Protein AF-A0A380HKZ8-F1 (afdb_monomer)

Nearest PDB structures (foldseek):
  1zvp-assembly2_B  TM=4.405E-01  e=8.718E-01  Vibrio cholerae
  6sj9-assembly2_B  TM=5.153E-01  e=4.281E+00  Paenarthrobacter aurescens
  2j41-assembly1_B  TM=5.701E-01  e=7.592E+00  Staphylococcus aureus
  4qrh-assembl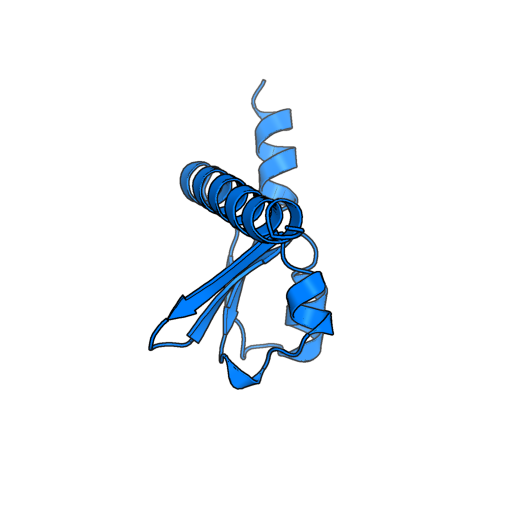y1_A  TM=6.178E-01  e=9.793E+00  Staphylococcus aureus USA300-ISMMS1

Structure (mmCIF, N/CA/C/O backbone):
data_AF-A0A380HKZ8-F1
#
_entry.id   AF-A0A380HKZ8-F1
#
loop_
_atom_site.group_PDB
_atom_site.id
_atom_site.type_symbol
_atom_site.label_atom_id
_atom_site.label_alt_id
_atom_site.label_comp_id
_atom_site.label_asym_id
_atom_site.label_entity_id
_atom_site.label_seq_id
_atom_site.pdbx_PDB_ins_code
_atom_site.Cartn_x
_atom_site.Cartn_y
_atom_site.Cartn_z
_atom_site.occupancy
_atom_site.B_iso_or_equiv
_atom_site.auth_seq_id
_atom_site.auth_comp_id
_atom_site.auth_asym_id
_atom_site.auth_atom_id
_atom_site.pdbx_PDB_model_num
ATOM 1 N N . MET A 1 1 ? 12.649 -2.492 -23.855 1.00 55.22 1 MET A N 1
ATOM 2 C CA . MET A 1 1 ? 13.418 -2.267 -22.612 1.00 55.22 1 MET A CA 1
ATOM 3 C C . MET A 1 1 ? 12.572 -1.614 -21.517 1.00 55.22 1 MET A C 1
ATOM 5 O O . MET A 1 1 ? 12.726 -2.043 -20.390 1.00 55.22 1 MET A O 1
ATOM 9 N N . ASN A 1 2 ? 11.627 -0.702 -21.815 1.00 62.34 2 ASN A N 1
ATOM 10 C CA . ASN A 1 2 ? 10.729 -0.134 -20.783 1.00 62.34 2 ASN A CA 1
ATOM 11 C C . ASN A 1 2 ? 9.602 -1.063 -20.294 1.00 62.34 2 ASN A C 1
ATOM 13 O O . ASN A 1 2 ? 9.263 -1.006 -19.122 1.00 62.34 2 ASN A O 1
ATOM 17 N N . HIS A 1 3 ? 9.093 -1.973 -21.133 1.00 77.38 3 HIS A N 1
ATOM 18 C CA . HIS A 1 3 ? 7.944 -2.815 -20.763 1.00 77.38 3 HIS A CA 1
ATOM 19 C C . HIS A 1 3 ? 8.145 -3.639 -19.485 1.00 77.38 3 HIS A C 1
ATOM 21 O O . HIS A 1 3 ? 7.256 -3.677 -18.657 1.00 77.38 3 HIS A O 1
ATOM 27 N N . PHE A 1 4 ? 9.328 -4.221 -19.268 1.00 83.06 4 PHE A N 1
ATOM 28 C CA . PHE A 1 4 ? 9.580 -5.039 -18.076 1.00 83.06 4 PHE A CA 1
ATOM 29 C C . PHE A 1 4 ? 9.495 -4.241 -16.765 1.00 83.06 4 PHE A C 1
ATOM 31 O O . PHE A 1 4 ? 8.980 -4.736 -15.768 1.00 83.06 4 PHE A O 1
ATOM 38 N N . LEU A 1 5 ? 10.006 -3.007 -16.760 1.00 82.69 5 LEU A N 1
ATOM 39 C CA . LEU A 1 5 ? 9.948 -2.149 -15.579 1.00 82.69 5 LEU A CA 1
ATOM 40 C C . LEU A 1 5 ? 8.519 -1.665 -15.328 1.00 82.69 5 LEU A C 1
ATOM 42 O O . LEU A 1 5 ? 8.067 -1.687 -14.187 1.00 82.69 5 LEU A O 1
ATOM 46 N N . ASP A 1 6 ? 7.814 -1.282 -16.391 1.00 86.00 6 ASP A N 1
ATOM 47 C CA . ASP A 1 6 ? 6.408 -0.886 -16.317 1.00 86.00 6 ASP A CA 1
ATOM 48 C C . ASP A 1 6 ? 5.543 -2.050 -15.806 1.00 86.00 6 ASP A C 1
ATOM 50 O O . ASP A 1 6 ? 4.701 -1.858 -14.932 1.00 86.00 6 ASP A O 1
ATOM 54 N N . ASP A 1 7 ? 5.798 -3.274 -16.276 1.00 88.56 7 ASP A N 1
ATOM 55 C CA . ASP A 1 7 ? 5.106 -4.489 -15.834 1.00 88.56 7 ASP A CA 1
ATOM 56 C C . ASP A 1 7 ? 5.330 -4.763 -14.345 1.00 88.56 7 ASP A C 1
ATOM 58 O O . ASP A 1 7 ? 4.398 -5.173 -13.655 1.00 88.56 7 ASP A O 1
ATOM 62 N N . ILE A 1 8 ? 6.542 -4.520 -13.833 1.00 88.38 8 ILE A N 1
ATOM 63 C CA . ILE A 1 8 ? 6.821 -4.606 -12.396 1.00 88.38 8 ILE A CA 1
ATOM 64 C C . ILE A 1 8 ? 6.059 -3.511 -11.651 1.00 88.38 8 ILE A C 1
ATOM 66 O O . ILE A 1 8 ? 5.345 -3.821 -10.705 1.00 88.38 8 ILE A O 1
ATOM 70 N N . LEU A 1 9 ? 6.178 -2.246 -12.060 1.00 90.56 9 LEU A N 1
ATOM 71 C CA . LEU A 1 9 ? 5.523 -1.125 -11.375 1.00 90.56 9 LEU A CA 1
ATOM 72 C C . LEU A 1 9 ? 4.006 -1.306 -11.293 1.00 90.56 9 LEU A C 1
ATOM 74 O O . LEU A 1 9 ? 3.417 -1.024 -10.255 1.00 90.56 9 LEU A O 1
ATOM 78 N N . ASN A 1 10 ? 3.391 -1.830 -12.354 1.00 90.69 10 ASN A N 1
ATOM 79 C CA . ASN A 1 10 ? 1.949 -2.057 -12.429 1.00 90.69 10 ASN A CA 1
ATOM 80 C C . ASN A 1 10 ? 1.443 -3.163 -11.490 1.00 90.69 10 ASN A C 1
ATOM 82 O O . ASN A 1 10 ? 0.240 -3.241 -11.252 1.00 90.69 10 ASN A O 1
ATOM 86 N N . GLN A 1 11 ? 2.325 -4.018 -10.963 1.00 95.19 11 GLN A N 1
ATOM 87 C CA . GLN A 1 11 ? 1.944 -5.044 -9.988 1.00 95.19 11 GLN A CA 1
ATOM 88 C C . GLN A 1 11 ? 1.827 -4.484 -8.572 1.00 95.19 11 GLN A C 1
ATOM 90 O O . GLN A 1 11 ? 1.098 -5.046 -7.760 1.00 95.19 11 GLN A O 1
ATOM 95 N N . TYR A 1 12 ? 2.540 -3.401 -8.259 1.00 97.56 12 TYR A N 1
ATOM 96 C CA . TYR A 1 12 ? 2.605 -2.862 -6.908 1.00 97.56 12 TYR A CA 1
ATOM 97 C C . TYR A 1 12 ? 1.753 -1.613 -6.762 1.00 97.56 12 TYR A C 1
ATOM 99 O O . TYR A 1 12 ? 1.696 -0.752 -7.636 1.00 97.56 12 TYR A O 1
ATOM 107 N N . GLN A 1 13 ? 1.138 -1.478 -5.597 1.00 98.06 13 GLN A N 1
ATOM 108 C CA . GLN A 1 13 ? 0.341 -0.322 -5.229 1.00 98.06 13 GLN A CA 1
ATOM 109 C C . GLN A 1 13 ? 0.652 0.076 -3.786 1.00 98.06 13 GLN A C 1
ATOM 111 O O . GLN A 1 13 ? 0.969 -0.760 -2.935 1.00 98.06 13 GLN A O 1
ATOM 116 N N . ILE A 1 14 ? 0.572 1.378 -3.524 1.00 98.00 14 ILE A N 1
ATOM 117 C CA . ILE A 1 14 ? 0.687 1.956 -2.190 1.00 9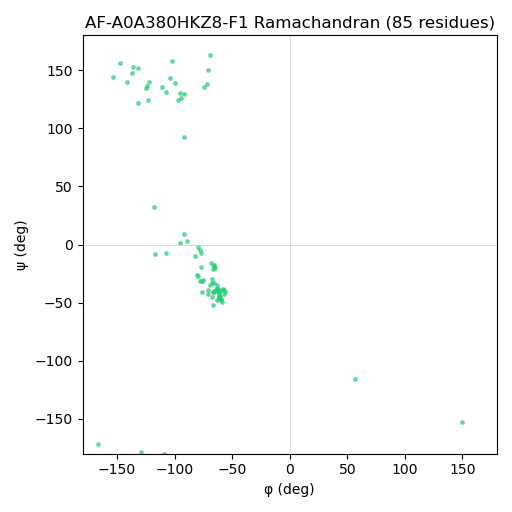8.00 14 ILE A CA 1
ATOM 118 C C . ILE A 1 14 ? -0.722 2.191 -1.660 1.00 98.00 14 ILE A C 1
ATOM 120 O O . ILE A 1 14 ? -1.505 2.901 -2.290 1.00 98.00 14 ILE A O 1
ATOM 124 N N . VAL A 1 15 ? -1.017 1.632 -0.489 1.00 98.12 15 VAL A N 1
ATOM 125 C CA . VAL A 1 15 ? -2.263 1.848 0.252 1.00 98.12 15 VAL A CA 1
ATOM 126 C C . VAL A 1 15 ? -1.969 2.720 1.468 1.00 98.12 15 VAL A C 1
ATOM 128 O O . VAL A 1 15 ? -1.033 2.445 2.221 1.00 98.12 15 VAL A O 1
ATOM 131 N N . LYS A 1 16 ? -2.766 3.772 1.665 1.00 97.62 16 LYS A N 1
ATOM 132 C CA . LYS A 1 16 ? -2.734 4.623 2.861 1.00 97.62 16 LYS A CA 1
ATOM 133 C C . LYS A 1 16 ? -4.117 4.679 3.492 1.00 97.62 16 LYS A C 1
ATOM 135 O O . LYS A 1 16 ? -5.096 4.880 2.774 1.00 97.62 16 LYS A O 1
ATOM 140 N N . GLY A 1 17 ? -4.185 4.538 4.810 1.00 96.88 17 GLY A N 1
ATOM 141 C CA . GLY A 1 17 ? -5.444 4.504 5.552 1.00 96.88 17 GLY A CA 1
ATOM 142 C C . GLY A 1 17 ? -5.258 4.665 7.059 1.00 96.88 17 GLY A C 1
ATOM 143 O O . GLY A 1 17 ? -4.157 4.954 7.540 1.00 96.88 17 GLY A O 1
ATOM 144 N N . ASP A 1 18 ? -6.348 4.475 7.794 1.00 95.88 18 ASP A N 1
ATOM 145 C CA . ASP A 1 18 ? -6.387 4.545 9.254 1.00 95.88 18 ASP A CA 1
ATOM 146 C C . ASP A 1 18 ? -5.742 3.285 9.864 1.00 95.88 18 ASP A C 1
ATOM 148 O O . ASP A 1 18 ? -5.998 2.171 9.403 1.00 95.88 18 ASP A O 1
ATOM 152 N N . PRO A 1 19 ? -4.889 3.411 10.895 1.00 92.00 19 PRO A N 1
ATOM 153 C CA . PRO A 1 19 ? -4.155 2.273 11.437 1.00 92.00 19 PRO A CA 1
ATOM 154 C C . PRO A 1 19 ? -5.069 1.244 12.115 1.00 92.00 19 PRO A C 1
ATOM 156 O O . PRO A 1 19 ? -4.683 0.083 12.211 1.00 92.00 19 PRO A O 1
ATOM 159 N N . ASN A 1 20 ? -6.278 1.634 12.534 1.00 92.50 20 ASN A N 1
ATOM 160 C CA . ASN A 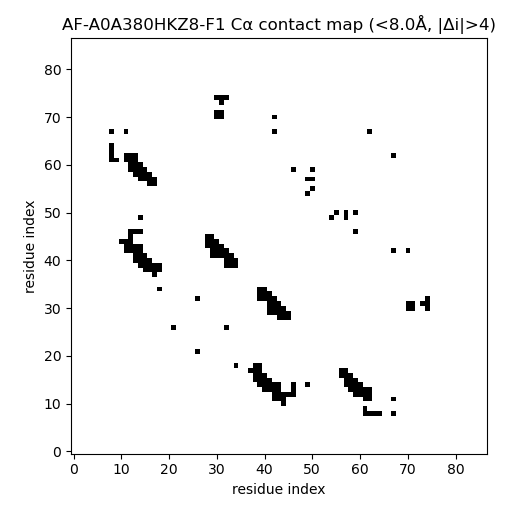1 20 ? -7.265 0.734 13.128 1.00 92.50 20 ASN A CA 1
ATOM 161 C C . ASN A 1 20 ? -7.992 -0.134 12.085 1.00 92.50 20 ASN A C 1
ATOM 163 O O . ASN A 1 20 ? -8.758 -1.014 12.469 1.00 92.50 20 ASN A O 1
ATOM 167 N N . GLN A 1 21 ? -7.782 0.103 10.784 1.00 91.19 21 GLN A N 1
ATOM 168 C CA . GLN A 1 21 ? -8.335 -0.733 9.709 1.00 91.19 21 GLN A CA 1
ATOM 169 C C . GLN A 1 21 ? -7.566 -2.045 9.525 1.00 91.19 21 GLN A C 1
ATOM 171 O O . GLN A 1 21 ? -8.082 -2.967 8.903 1.00 91.19 21 GLN A O 1
ATOM 176 N N . LEU A 1 22 ? -6.327 -2.125 10.016 1.00 93.62 22 LEU A N 1
ATOM 177 C CA . LEU A 1 22 ? -5.454 -3.264 9.768 1.00 93.62 22 LEU A CA 1
ATOM 178 C C . LEU A 1 22 ? -5.510 -4.282 10.900 1.00 93.62 22 LEU A C 1
ATOM 180 O O . LEU A 1 22 ? -5.293 -3.951 12.065 1.00 93.62 22 LEU A O 1
ATOM 184 N N . ASP A 1 23 ? -5.706 -5.537 10.519 1.00 93.00 23 ASP A N 1
ATOM 185 C CA . ASP A 1 23 ? -5.450 -6.708 11.343 1.00 93.00 23 ASP A CA 1
ATOM 186 C C . ASP A 1 23 ? -4.220 -7.472 10.821 1.00 93.00 23 ASP A C 1
ATOM 188 O O . ASP A 1 23 ? -3.568 -7.072 9.851 1.00 93.00 23 ASP A O 1
ATOM 192 N N . ASN A 1 24 ? -3.875 -8.573 11.488 1.00 93.75 24 ASN A N 1
ATOM 193 C CA . ASN A 1 24 ? -2.713 -9.375 11.111 1.00 93.75 24 ASN A CA 1
ATOM 194 C C . ASN A 1 24 ? -2.856 -9.994 9.710 1.00 93.75 24 ASN A C 1
ATOM 196 O O . ASN A 1 24 ? -1.866 -10.069 8.990 1.00 93.75 24 ASN A O 1
ATOM 200 N N . GLU A 1 25 ? -4.070 -10.380 9.302 1.00 95.00 25 GLU A N 1
ATOM 201 C CA . GLU A 1 25 ? -4.309 -10.979 7.983 1.00 95.00 25 GLU A CA 1
ATOM 202 C C . GLU A 1 25 ? -4.051 -9.962 6.865 1.00 95.00 25 GLU A C 1
ATOM 204 O O . GLU A 1 25 ? -3.410 -10.276 5.863 1.00 95.00 25 GLU A O 1
ATOM 209 N N . LEU A 1 26 ? -4.477 -8.711 7.053 1.00 95.69 26 LEU A N 1
ATOM 210 C CA . LEU A 1 26 ? -4.207 -7.631 6.107 1.00 95.69 26 LEU A CA 1
ATOM 211 C C . LEU A 1 26 ? -2.733 -7.231 6.078 1.00 95.69 26 LEU A C 1
ATOM 213 O O . LEU A 1 26 ? -2.219 -6.887 5.013 1.00 95.69 26 LEU A O 1
ATOM 217 N N . ILE A 1 27 ? -2.039 -7.286 7.217 1.00 95.31 27 ILE A N 1
ATOM 218 C CA . ILE A 1 27 ? -0.595 -7.023 7.283 1.00 95.31 27 ILE A CA 1
ATOM 219 C C . ILE A 1 27 ? 0.183 -8.058 6.458 1.00 95.31 27 ILE A C 1
ATOM 221 O O . ILE A 1 27 ? 1.111 -7.671 5.740 1.00 95.31 27 ILE A O 1
ATOM 225 N N . ASP A 1 28 ? -0.226 -9.328 6.478 1.00 95.38 28 ASP A N 1
ATOM 226 C CA . ASP A 1 28 ? 0.412 -10.410 5.714 1.00 95.38 28 ASP A CA 1
ATOM 227 C C . ASP A 1 28 ? 0.282 -10.235 4.189 1.00 95.38 28 ASP A C 1
ATOM 229 O O . ASP A 1 28 ? 1.093 -10.757 3.422 1.00 95.38 28 ASP A O 1
ATOM 233 N N . LEU A 1 29 ? -0.687 -9.439 3.723 1.00 96.88 29 LEU A N 1
ATOM 234 C CA . LEU A 1 29 ? -0.821 -9.076 2.307 1.00 96.88 29 LEU A CA 1
ATOM 235 C C . LEU A 1 29 ? 0.169 -7.987 1.863 1.00 96.88 29 LEU A C 1
ATOM 237 O O . LEU A 1 29 ? 0.202 -7.626 0.679 1.00 96.88 29 LEU A O 1
ATOM 241 N N . THR A 1 30 ? 0.955 -7.423 2.782 1.00 96.75 30 THR A N 1
ATOM 242 C CA . THR A 1 30 ? 1.874 -6.316 2.500 1.00 96.75 30 THR A CA 1
ATOM 243 C C . THR A 1 30 ? 3.312 -6.801 2.318 1.00 96.75 30 THR A C 1
ATOM 245 O O . THR A 1 30 ? 3.826 -7.629 3.060 1.00 96.75 30 THR A O 1
ATOM 248 N N . HIS A 1 31 ? 4.011 -6.236 1.334 1.00 96.00 31 HIS A N 1
ATOM 249 C CA . HIS A 1 31 ? 5.463 -6.391 1.191 1.00 96.00 31 HIS A CA 1
ATOM 250 C C . HIS A 1 31 ? 6.227 -5.469 2.145 1.00 96.00 31 HIS A C 1
ATOM 252 O O . HIS A 1 31 ? 7.371 -5.733 2.517 1.00 96.00 31 HIS A O 1
ATOM 258 N N . TYR A 1 32 ? 5.601 -4.356 2.512 1.00 96.75 32 TYR A N 1
ATOM 259 C CA . TYR A 1 32 ? 6.108 -3.402 3.476 1.00 96.75 32 TYR A CA 1
ATOM 260 C C . TYR A 1 32 ? 4.937 -2.681 4.118 1.00 96.75 32 TYR A C 1
ATOM 262 O O . TYR A 1 32 ? 3.978 -2.332 3.433 1.00 96.75 32 TYR A O 1
ATOM 270 N N . ILE A 1 33 ? 5.074 -2.378 5.404 1.00 96.19 33 ILE A N 1
ATOM 271 C CA . ILE A 1 33 ? 4.165 -1.491 6.108 1.00 96.19 33 ILE A CA 1
ATOM 272 C C . ILE A 1 33 ? 4.919 -0.606 7.095 1.00 96.19 33 ILE A C 1
ATOM 274 O O . ILE A 1 33 ? 5.831 -1.057 7.802 1.00 96.19 33 ILE A O 1
ATOM 278 N N . GLU A 1 34 ? 4.516 0.656 7.171 1.00 94.88 34 GLU A N 1
ATOM 279 C CA . GLU A 1 34 ? 4.876 1.573 8.244 1.00 94.88 34 GLU A CA 1
ATOM 280 C C . GLU A 1 34 ? 3.658 2.300 8.794 1.00 94.88 34 GLU A C 1
ATOM 282 O O . GLU A 1 34 ? 2.683 2.547 8.087 1.00 94.88 34 GLU A O 1
ATOM 287 N N . TYR A 1 35 ? 3.762 2.659 10.068 1.00 94.44 35 TYR A N 1
ATOM 288 C CA . TYR A 1 35 ? 2.795 3.479 10.773 1.00 94.44 35 TYR A CA 1
ATOM 289 C C . TYR A 1 35 ? 3.439 4.827 11.072 1.00 94.44 35 TYR A C 1
ATOM 291 O O . TYR A 1 35 ? 4.592 4.898 11.504 1.00 94.44 35 TYR A O 1
ATOM 299 N N . ASN A 1 36 ? 2.691 5.895 10.847 1.00 87.44 36 ASN A N 1
ATOM 300 C CA . ASN A 1 36 ? 3.051 7.249 11.227 1.00 87.44 36 ASN A CA 1
ATOM 301 C C . ASN A 1 36 ? 1.884 7.888 12.002 1.00 87.44 36 ASN A C 1
ATOM 303 O O . ASN A 1 36 ? 0.862 7.257 12.260 1.00 87.44 36 ASN A O 1
ATOM 307 N N . HIS A 1 37 ? 2.046 9.146 12.405 1.00 85.69 37 HIS A N 1
ATOM 308 C CA . HIS A 1 37 ? 1.052 9.860 13.210 1.00 85.69 37 HIS A CA 1
ATOM 309 C C . HIS A 1 37 ? -0.286 10.111 12.488 1.00 85.69 37 HIS A C 1
ATOM 311 O O . HIS A 1 37 ? -1.267 10.429 13.152 1.00 85.69 37 HIS A O 1
ATOM 317 N N . THR A 1 38 ? -0.331 10.002 11.156 1.00 86.81 38 THR A N 1
ATOM 318 C CA . THR A 1 38 ? -1.529 10.229 10.330 1.00 86.81 38 THR A CA 1
ATOM 319 C C . THR A 1 38 ? -2.128 8.949 9.755 1.00 86.81 38 THR A C 1
ATOM 321 O O . THR A 1 38 ? -3.212 9.008 9.184 1.00 86.81 38 THR A O 1
ATOM 324 N N . GLY A 1 39 ? -1.465 7.804 9.913 1.00 95.31 39 GLY A N 1
ATOM 325 C CA . GLY A 1 39 ? -2.007 6.496 9.576 1.00 95.31 39 GLY A CA 1
ATOM 326 C C . GLY A 1 39 ? -0.955 5.493 9.135 1.00 95.31 39 GLY A C 1
ATOM 327 O O . GLY A 1 39 ? 0.201 5.567 9.555 1.00 95.31 39 GLY A O 1
ATOM 328 N N . PHE A 1 40 ? -1.351 4.529 8.308 1.00 96.56 40 PHE A N 1
ATOM 329 C CA . PHE A 1 40 ? -0.420 3.558 7.740 1.00 96.56 40 PHE A CA 1
ATOM 330 C C . PHE A 1 40 ? -0.060 3.886 6.291 1.00 96.56 40 PHE A C 1
ATOM 332 O O . PHE A 1 40 ? -0.777 4.581 5.570 1.00 96.56 40 PHE A O 1
ATOM 339 N N . THR A 1 41 ? 1.080 3.369 5.852 1.00 97.31 41 THR A N 1
ATOM 340 C CA . THR A 1 41 ? 1.455 3.275 4.441 1.00 97.31 41 THR A CA 1
ATOM 341 C C . THR A 1 41 ? 1.951 1.863 4.180 1.00 97.31 41 THR A C 1
ATOM 343 O O . THR A 1 41 ? 2.891 1.410 4.833 1.00 97.31 41 THR A O 1
ATOM 346 N N . ALA A 1 42 ? 1.308 1.171 3.244 1.00 97.38 42 ALA A N 1
ATOM 347 C CA . ALA A 1 42 ? 1.612 -0.207 2.893 1.00 97.38 42 ALA A CA 1
ATOM 348 C C . ALA A 1 42 ? 1.920 -0.343 1.401 1.00 97.38 42 ALA A C 1
ATOM 350 O O . ALA A 1 42 ? 1.204 0.204 0.566 1.00 97.38 42 ALA A O 1
ATOM 351 N N . LEU A 1 43 ? 2.965 -1.101 1.071 1.00 97.94 43 LEU A N 1
ATOM 352 C CA . LEU A 1 43 ? 3.232 -1.572 -0.285 1.00 97.94 43 LEU A CA 1
ATOM 353 C C . LEU A 1 43 ? 2.631 -2.969 -0.435 1.00 97.94 43 LEU A C 1
ATOM 355 O O . LEU A 1 43 ? 2.958 -3.862 0.346 1.00 97.94 43 LEU A O 1
ATOM 359 N N . THR A 1 44 ? 1.798 -3.187 -1.447 1.00 97.88 44 THR A N 1
ATOM 360 C CA . THR A 1 44 ? 1.145 -4.481 -1.683 1.00 97.88 44 THR A CA 1
ATOM 361 C C . THR A 1 44 ? 0.929 -4.741 -3.173 1.00 97.88 44 THR A C 1
ATOM 363 O O . THR A 1 44 ? 0.857 -3.811 -3.972 1.00 97.88 44 THR A O 1
ATOM 366 N N . THR A 1 45 ? 0.815 -6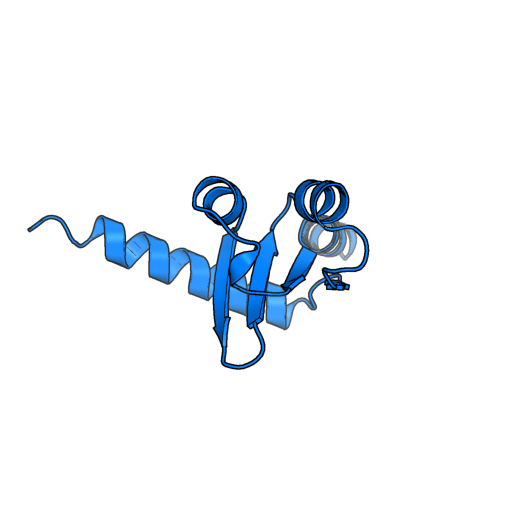.016 -3.532 1.00 97.81 45 THR A N 1
ATOM 367 C CA . THR A 1 45 ? 0.312 -6.499 -4.829 1.00 97.81 45 THR A CA 1
ATOM 368 C C . THR A 1 45 ? -1.186 -6.853 -4.778 1.00 97.81 45 THR A C 1
ATOM 370 O O . THR A 1 45 ? -1.767 -7.252 -5.782 1.00 97.81 45 THR A O 1
ATOM 373 N N . HIS A 1 46 ? -1.832 -6.668 -3.619 1.00 98.06 46 HIS A N 1
ATOM 374 C CA . HIS A 1 46 ? -3.217 -7.052 -3.321 1.00 98.06 46 HIS A CA 1
ATOM 375 C C . HIS A 1 46 ? -4.107 -5.841 -2.980 1.00 98.06 46 HIS A C 1
ATOM 377 O O . HIS A 1 46 ? -5.011 -5.945 -2.149 1.00 98.06 46 HIS A O 1
ATOM 383 N N . ALA A 1 47 ? -3.872 -4.656 -3.561 1.00 97.69 47 ALA A N 1
ATOM 384 C CA . ALA A 1 47 ? -4.611 -3.451 -3.145 1.00 97.69 47 ALA A CA 1
ATOM 385 C C . ALA A 1 47 ? -6.114 -3.504 -3.463 1.00 97.69 47 ALA A C 1
ATOM 387 O O . ALA A 1 47 ? -6.896 -2.771 -2.859 1.00 97.69 47 ALA A O 1
ATOM 388 N N . ASN A 1 48 ? -6.535 -4.391 -4.368 1.00 97.69 48 ASN A N 1
ATOM 389 C CA . ASN A 1 48 ? -7.944 -4.692 -4.601 1.00 97.69 48 ASN A CA 1
ATOM 390 C C . ASN A 1 48 ? -8.649 -5.186 -3.327 1.00 97.69 48 ASN A C 1
ATOM 392 O O . ASN A 1 48 ? -9.760 -4.741 -3.068 1.00 97.69 48 ASN A O 1
ATOM 396 N N . VAL A 1 49 ? -7.992 -5.996 -2.489 1.00 97.88 49 VAL A N 1
ATOM 397 C CA . VAL A 1 49 ? -8.554 -6.460 -1.207 1.00 97.88 49 VAL A CA 1
ATOM 398 C C . VAL A 1 49 ? -8.843 -5.271 -0.285 1.00 97.88 49 VAL A C 1
ATOM 400 O O . VAL A 1 49 ? -9.947 -5.124 0.232 1.00 97.88 49 VAL A O 1
ATOM 403 N N . PHE A 1 50 ? -7.886 -4.350 -0.151 1.00 97.81 50 PHE A N 1
ATOM 404 C CA . PHE A 1 50 ? -8.065 -3.126 0.638 1.00 97.81 50 PHE A CA 1
ATOM 405 C C . PHE A 1 50 ? -9.168 -2.232 0.060 1.00 97.81 50 PHE A C 1
ATOM 407 O O . PHE A 1 50 ? -9.941 -1.634 0.808 1.00 97.81 50 PHE A O 1
ATOM 414 N N . LYS A 1 51 ? -9.274 -2.150 -1.272 1.00 97.88 51 LYS A N 1
ATOM 415 C CA . LYS A 1 51 ? -10.330 -1.380 -1.934 1.00 97.88 51 LYS A CA 1
ATOM 416 C C . LYS A 1 51 ? -11.717 -1.967 -1.686 1.00 97.88 51 LYS A C 1
ATOM 418 O O . LYS A 1 51 ? -12.657 -1.200 -1.498 1.00 97.88 51 LYS A O 1
ATOM 423 N N . GLU A 1 52 ? -11.845 -3.289 -1.708 1.00 98.12 52 GLU A N 1
ATOM 424 C CA . GLU A 1 52 ? -13.101 -4.000 -1.459 1.00 98.12 52 GLU A CA 1
ATOM 425 C C . GLU A 1 52 ? -13.567 -3.839 -0.009 1.00 98.12 52 GLU A C 1
ATOM 427 O O . GLU A 1 52 ? -14.750 -3.603 0.224 1.00 98.12 52 GLU A O 1
ATOM 432 N N . LEU A 1 53 ? -12.640 -3.900 0.951 1.00 97.44 53 LEU A N 1
ATOM 433 C CA . LEU A 1 53 ? -12.954 -3.780 2.375 1.00 97.44 53 LEU A CA 1
ATOM 434 C C . LEU A 1 53 ? -13.249 -2.340 2.809 1.00 97.44 53 LEU A C 1
ATOM 436 O O . LEU A 1 53 ? -14.167 -2.114 3.594 1.00 97.44 53 LEU A O 1
ATOM 440 N N . PHE A 1 54 ? -12.481 -1.367 2.309 1.00 97.25 54 PHE A N 1
ATOM 441 C CA . PHE A 1 54 ? -12.487 0.000 2.848 1.00 97.25 54 PHE A CA 1
ATOM 442 C C . PHE A 1 54 ? -12.971 1.064 1.861 1.00 97.25 54 PHE A C 1
ATOM 444 O O . PHE A 1 54 ? -13.175 2.216 2.235 1.00 97.25 54 PHE A O 1
ATOM 451 N N . GLY A 1 55 ? -13.174 0.724 0.587 1.00 97.00 55 GLY A N 1
ATOM 452 C CA . GLY A 1 55 ? -13.765 1.633 -0.390 1.00 97.00 55 GLY A CA 1
ATOM 453 C C . GLY A 1 55 ? -13.003 2.955 -0.523 1.00 97.00 55 GLY A C 1
ATOM 454 O O . GLY A 1 55 ? -11.887 2.999 -1.043 1.00 97.00 55 GLY A O 1
ATOM 455 N N . SER A 1 56 ? -13.651 4.062 -0.164 1.00 97.00 56 SER A N 1
ATOM 456 C CA . SER A 1 56 ? -13.075 5.416 -0.198 1.00 97.00 56 SER A CA 1
ATOM 457 C C . SER A 1 56 ? -12.225 5.768 1.021 1.00 97.00 56 SER A C 1
ATOM 459 O O . SER A 1 56 ? -11.546 6.790 0.984 1.00 97.00 56 SER A O 1
ATOM 461 N N . ASP A 1 57 ? -12.240 4.944 2.067 1.00 97.06 57 ASP A N 1
ATOM 462 C CA . ASP A 1 57 ? -11.530 5.217 3.321 1.00 97.06 57 ASP A CA 1
ATOM 463 C C . ASP A 1 57 ? -10.032 4.892 3.227 1.00 97.06 57 ASP A C 1
ATOM 465 O O . ASP A 1 57 ? -9.276 5.130 4.167 1.00 97.06 57 ASP A O 1
ATOM 469 N N . VAL A 1 58 ? -9.593 4.375 2.075 1.00 97.62 58 VAL A N 1
ATOM 470 C CA . VAL A 1 58 ? -8.186 4.177 1.726 1.00 97.62 58 VAL A CA 1
ATOM 471 C C . VAL A 1 58 ? -7.829 4.925 0.445 1.00 97.62 58 VAL A C 1
ATOM 473 O O . VAL A 1 58 ? -8.571 4.924 -0.543 1.00 97.62 58 VAL A O 1
ATOM 476 N N . ALA A 1 59 ? -6.644 5.529 0.439 1.00 97.94 59 ALA A N 1
ATOM 477 C CA . ALA A 1 59 ? -6.023 6.065 -0.763 1.00 97.94 59 ALA A CA 1
ATOM 478 C C . ALA A 1 59 ? -5.123 4.996 -1.391 1.00 97.94 59 ALA A C 1
ATOM 480 O O . ALA A 1 59 ? -4.286 4.410 -0.704 1.00 97.94 59 ALA A O 1
ATOM 481 N N . ILE A 1 60 ? -5.286 4.762 -2.696 1.00 97.94 60 ILE A N 1
ATOM 482 C CA . ILE A 1 60 ? -4.504 3.783 -3.458 1.00 97.94 60 ILE A CA 1
ATOM 483 C C . ILE A 1 60 ? -3.829 4.496 -4.625 1.00 97.94 60 ILE A C 1
ATOM 485 O O . ILE A 1 60 ? -4.503 5.134 -5.435 1.00 97.94 60 ILE A O 1
ATOM 489 N N . THR A 1 61 ? -2.506 4.388 -4.712 1.00 97.44 61 THR A N 1
ATOM 490 C CA . THR A 1 61 ? -1.699 5.011 -5.770 1.00 97.44 61 THR A CA 1
ATOM 491 C C . THR A 1 61 ? -0.655 4.041 -6.308 1.00 97.44 61 THR A C 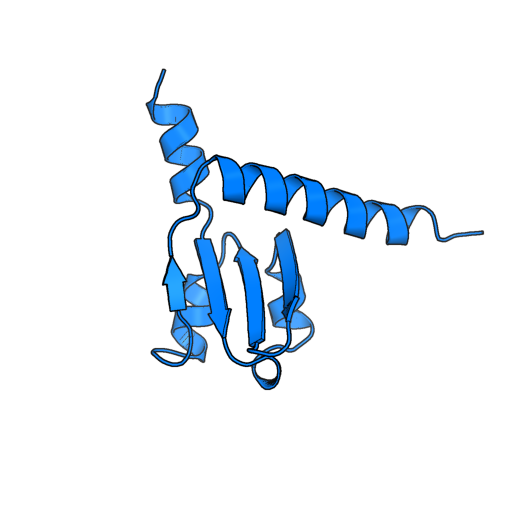1
ATOM 493 O O . THR A 1 61 ? -0.178 3.170 -5.581 1.00 97.44 61 THR A O 1
ATOM 496 N N . ASN A 1 62 ? -0.245 4.220 -7.562 1.00 96.56 62 ASN A N 1
ATOM 497 C CA . ASN A 1 62 ? 0.928 3.520 -8.086 1.00 96.56 62 ASN A CA 1
ATOM 498 C C . ASN A 1 62 ? 2.199 4.120 -7.459 1.00 96.56 62 ASN A C 1
ATOM 500 O O . ASN A 1 62 ? 2.272 5.347 -7.335 1.00 96.56 62 ASN A O 1
ATOM 504 N N . PRO A 1 63 ? 3.186 3.300 -7.067 1.00 95.94 63 PRO A N 1
ATOM 505 C CA . PRO A 1 63 ? 4.467 3.799 -6.596 1.00 95.94 63 PRO A CA 1
ATOM 506 C C . PRO A 1 63 ? 5.280 4.383 -7.754 1.00 95.94 63 PRO A C 1
ATOM 508 O O . PRO A 1 63 ? 5.225 3.908 -8.891 1.00 95.94 63 PRO A O 1
ATOM 511 N N . THR A 1 64 ? 6.112 5.370 -7.448 1.00 95.75 64 THR A N 1
ATOM 512 C CA . THR A 1 64 ? 7.277 5.675 -8.284 1.00 95.75 64 THR A CA 1
ATOM 513 C C . THR A 1 64 ? 8.320 4.555 -8.181 1.00 95.75 64 THR A C 1
ATOM 515 O O . THR A 1 64 ? 8.310 3.756 -7.242 1.00 95.75 64 THR A O 1
ATOM 518 N N . IL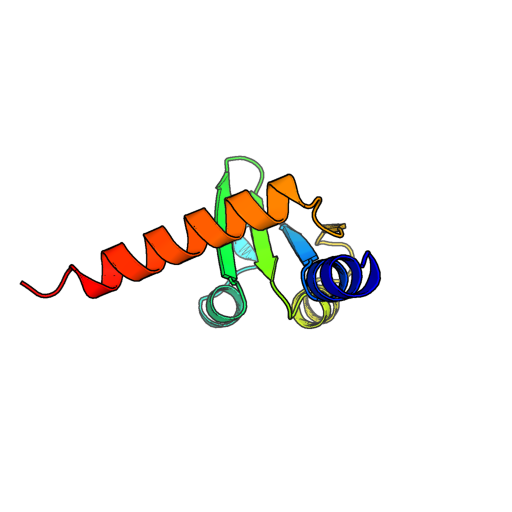E A 1 65 ? 9.266 4.502 -9.126 1.00 94.50 65 ILE A N 1
ATOM 519 C CA . ILE A 1 65 ? 10.382 3.538 -9.079 1.00 94.50 65 ILE A CA 1
ATOM 520 C C . ILE A 1 65 ? 11.174 3.686 -7.774 1.00 94.50 65 ILE A C 1
ATOM 522 O O . ILE A 1 65 ? 11.508 2.688 -7.139 1.00 94.50 65 ILE A O 1
ATOM 526 N N . GLU A 1 66 ? 11.442 4.924 -7.357 1.00 95.00 66 GLU A N 1
ATOM 527 C CA . GLU A 1 66 ? 12.185 5.221 -6.130 1.00 95.00 66 GLU A CA 1
ATOM 528 C C . GLU A 1 66 ? 11.439 4.725 -4.886 1.00 95.00 66 GLU A C 1
ATOM 530 O O . GLU A 1 66 ? 12.028 4.029 -4.058 1.00 95.00 66 GLU A O 1
ATOM 535 N N . GLU A 1 67 ? 10.137 5.007 -4.772 1.00 95.69 67 GLU A N 1
ATOM 536 C CA . GLU A 1 67 ? 9.315 4.502 -3.664 1.00 95.69 67 GLU A CA 1
ATOM 537 C C . GLU A 1 67 ? 9.278 2.974 -3.637 1.00 95.69 67 GLU A C 1
ATOM 539 O O . GLU A 1 67 ? 9.466 2.378 -2.574 1.00 95.69 67 GLU A O 1
ATOM 544 N N . LEU A 1 68 ? 9.092 2.332 -4.798 1.00 95.25 68 LEU A N 1
ATOM 545 C CA . LEU A 1 68 ? 9.080 0.875 -4.899 1.00 95.25 68 LEU A CA 1
ATOM 546 C C . LEU A 1 68 ? 10.402 0.281 -4.397 1.00 95.25 68 LEU A C 1
ATOM 548 O O . LEU A 1 68 ? 10.392 -0.621 -3.560 1.00 95.25 68 LEU A O 1
ATOM 552 N N . MET A 1 69 ? 11.537 0.806 -4.865 1.00 93.75 69 MET A N 1
ATOM 553 C CA . MET A 1 69 ? 12.861 0.346 -4.440 1.00 93.75 69 MET A CA 1
ATOM 554 C C . MET A 1 69 ? 13.061 0.504 -2.929 1.00 93.75 69 MET A C 1
ATOM 556 O O . MET A 1 69 ? 13.471 -0.448 -2.263 1.00 93.75 69 MET A O 1
ATOM 560 N N . VAL A 1 70 ? 12.730 1.677 -2.37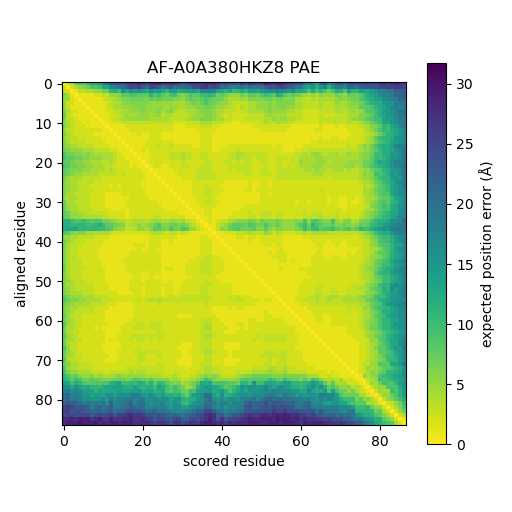7 1.00 95.38 70 VAL A N 1
ATOM 561 C CA . VAL A 1 70 ? 12.872 1.958 -0.940 1.00 95.38 70 VAL A CA 1
ATOM 562 C C . VAL A 1 70 ? 12.001 1.019 -0.105 1.00 95.38 70 VAL A C 1
ATOM 564 O O . VAL A 1 70 ? 12.462 0.475 0.900 1.00 95.38 70 VAL A O 1
ATOM 567 N N . TYR A 1 71 ? 10.745 0.806 -0.491 1.00 95.56 71 TYR A N 1
ATOM 568 C CA . TYR A 1 71 ? 9.822 -0.037 0.267 1.00 95.56 71 TYR A CA 1
ATOM 569 C C . TYR A 1 71 ? 10.175 -1.520 0.185 1.00 95.56 71 TYR A C 1
ATOM 571 O O . TYR A 1 71 ? 10.143 -2.194 1.216 1.00 95.56 71 TYR A O 1
ATOM 579 N N . LEU A 1 72 ? 10.598 -2.021 -0.979 1.00 93.88 72 LEU A N 1
ATOM 580 C CA . LEU A 1 72 ? 11.099 -3.392 -1.098 1.00 93.88 72 LEU A CA 1
ATOM 581 C C . LEU A 1 72 ? 12.348 -3.604 -0.234 1.00 93.88 72 LEU A C 1
ATOM 583 O O . LEU A 1 72 ? 12.422 -4.590 0.500 1.00 93.88 72 LEU A O 1
ATOM 587 N N . GLU A 1 73 ? 13.298 -2.664 -0.243 1.00 93.62 73 GLU A N 1
ATOM 588 C CA . GLU A 1 73 ? 14.491 -2.755 0.604 1.00 93.62 73 GLU A CA 1
ATOM 589 C C . GLU A 1 73 ? 14.128 -2.774 2.098 1.00 93.62 73 GLU A C 1
ATOM 591 O O . GLU A 1 73 ? 14.619 -3.615 2.860 1.00 93.62 73 GLU A O 1
ATOM 596 N N . LYS A 1 74 ? 13.237 -1.877 2.534 1.00 91.81 74 LYS A N 1
ATOM 597 C CA . LYS A 1 74 ? 12.781 -1.832 3.929 1.00 91.81 74 LYS A CA 1
ATOM 598 C C . LYS A 1 74 ? 12.018 -3.100 4.337 1.00 91.81 74 LYS A C 1
ATOM 600 O O . LYS A 1 74 ? 12.215 -3.576 5.456 1.00 91.81 74 LYS A O 1
ATOM 605 N N . GLY A 1 75 ? 11.187 -3.657 3.453 1.00 86.94 75 GLY A N 1
ATOM 606 C CA . GLY A 1 75 ? 10.452 -4.906 3.684 1.00 86.94 75 GLY A CA 1
ATOM 607 C C . GLY A 1 75 ? 11.382 -6.094 3.940 1.00 86.94 75 GLY A C 1
ATOM 608 O O . GLY A 1 75 ? 11.241 -6.797 4.942 1.00 86.94 75 GLY A O 1
ATOM 609 N N . GLN A 1 76 ? 12.422 -6.250 3.115 1.00 83.19 76 GLN A N 1
ATOM 610 C CA . GLN A 1 76 ? 13.431 -7.306 3.280 1.00 83.19 76 GLN A CA 1
ATOM 611 C C . GLN A 1 76 ? 14.188 -7.194 4.616 1.00 83.19 76 GLN A C 1
ATOM 613 O O . GLN A 1 76 ? 14.424 -8.195 5.296 1.00 83.19 76 GLN A O 1
ATOM 618 N N . ARG A 1 77 ? 14.536 -5.970 5.041 1.00 75.00 77 ARG A N 1
ATOM 619 C CA . ARG A 1 77 ? 15.228 -5.728 6.323 1.00 75.00 77 ARG A CA 1
ATOM 620 C C . ARG A 1 77 ? 14.375 -6.076 7.544 1.00 75.00 77 ARG A C 1
ATOM 622 O O . ARG A 1 77 ? 14.935 -6.494 8.558 1.00 75.00 77 ARG A O 1
ATOM 629 N N . LYS A 1 78 ? 13.050 -5.899 7.472 1.00 63.66 78 LYS A N 1
ATOM 630 C CA . LYS A 1 78 ? 12.134 -6.341 8.536 1.00 63.66 78 LYS A CA 1
ATOM 631 C C . LYS A 1 78 ? 12.094 -7.865 8.613 1.00 63.66 78 LYS A C 1
ATOM 633 O O . LYS A 1 78 ? 12.267 -8.403 9.698 1.00 63.66 78 LYS A O 1
ATOM 638 N N . HIS A 1 79 ? 11.984 -8.553 7.477 1.00 60.62 79 HIS A N 1
ATOM 639 C CA . HIS A 1 79 ? 11.981 -10.020 7.432 1.00 60.62 79 HIS A CA 1
ATOM 640 C C . HIS A 1 79 ? 13.274 -10.635 7.998 1.00 60.62 79 HIS A C 1
ATOM 642 O O . HIS A 1 79 ? 13.222 -11.614 8.741 1.00 60.62 79 HIS A O 1
ATOM 648 N N . LYS A 1 80 ? 14.430 -10.019 7.711 1.00 57.56 80 LYS A N 1
ATOM 649 C CA . LYS A 1 80 ? 15.735 -10.482 8.207 1.00 57.56 80 LYS A CA 1
ATOM 650 C C . LYS A 1 80 ? 15.908 -10.334 9.728 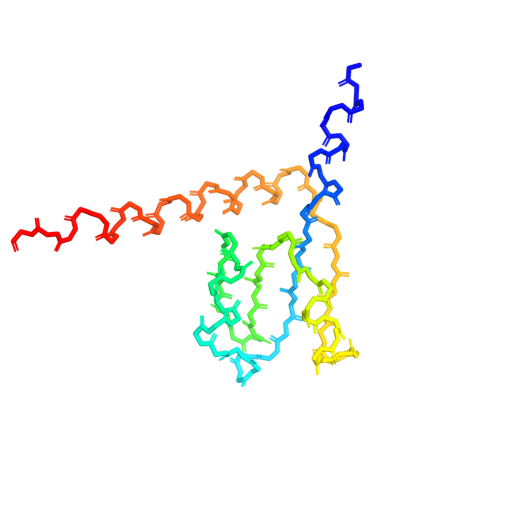1.00 57.56 80 LYS A C 1
ATOM 652 O O . LYS A 1 80 ? 16.531 -11.175 10.363 1.00 57.56 80 LYS A O 1
ATOM 657 N N . GLN A 1 81 ? 15.317 -9.304 10.338 1.00 54.06 81 GLN A N 1
ATOM 658 C CA . GLN A 1 81 ? 15.336 -9.146 11.801 1.00 54.06 81 GLN A CA 1
ATOM 659 C C . GLN A 1 81 ? 14.523 -10.226 12.532 1.00 54.06 81 GLN A C 1
ATOM 661 O O . GLN A 1 81 ? 14.888 -10.591 13.644 1.00 54.06 81 GLN A O 1
ATOM 666 N N . TYR A 1 82 ? 13.470 -10.774 11.913 1.00 49.53 82 TYR A N 1
ATOM 667 C CA . TYR A 1 82 ? 12.735 -11.914 12.476 1.00 49.53 82 TYR A CA 1
ATOM 668 C C . TYR A 1 82 ? 13.469 -13.249 12.277 1.00 49.53 82 TYR A C 1
ATOM 670 O O . TYR A 1 82 ? 13.368 -14.121 13.136 1.00 49.53 82 TYR A O 1
ATOM 678 N N . SER A 1 83 ? 14.232 -13.420 11.189 1.00 50.22 83 SER A N 1
ATOM 679 C CA . SER A 1 83 ? 15.007 -14.649 10.951 1.00 50.22 83 SER A CA 1
ATOM 680 C C . SER A 1 83 ? 16.282 -14.745 11.793 1.00 50.22 83 SER A C 1
ATOM 682 O O . SER A 1 83 ? 16.675 -15.845 12.168 1.00 50.22 83 SER A O 1
ATOM 684 N N . ASP A 1 84 ? 16.904 -13.610 12.122 1.00 54.16 84 ASP A N 1
ATOM 685 C CA . ASP A 1 84 ? 18.150 -13.555 12.902 1.00 54.16 84 ASP A CA 1
ATOM 686 C C . ASP A 1 84 ? 17.888 -13.494 14.430 1.00 54.16 84 ASP A C 1
ATOM 688 O O . ASP A 1 84 ? 18.821 -13.399 15.224 1.00 54.16 84 ASP A O 1
ATOM 692 N N . GLY A 1 85 ? 16.615 -13.558 14.850 1.00 45.62 85 GLY A N 1
ATOM 693 C CA . GLY A 1 85 ? 16.160 -13.524 16.247 1.00 45.62 85 GLY A CA 1
ATOM 694 C C . GLY A 1 85 ? 16.002 -14.889 16.931 1.00 45.62 85 GLY A C 1
ATOM 695 O O . GLY A 1 85 ? 15.472 -14.940 18.038 1.00 45.62 85 GLY A O 1
ATOM 696 N N . ILE A 1 86 ? 16.444 -15.988 16.308 1.00 45.66 86 ILE A N 1
ATOM 697 C CA . ILE A 1 86 ? 16.618 -17.275 17.000 1.00 45.66 86 ILE A CA 1
ATOM 698 C C . ILE A 1 86 ? 18.063 -17.340 17.513 1.00 45.66 86 ILE A C 1
ATOM 700 O O . ILE A 1 86 ? 18.966 -17.769 16.793 1.00 45.66 86 ILE A O 1
ATOM 704 N N . ILE A 1 87 ? 18.265 -16.900 18.757 1.00 41.22 87 ILE A N 1
ATOM 705 C CA . ILE A 1 87 ? 19.402 -17.287 19.608 1.00 41.22 87 ILE A CA 1
ATOM 706 C C . ILE A 1 87 ? 18.834 -17.861 20.901 1.00 41.22 87 ILE A C 1
ATOM 708 O O . ILE A 1 87 ? 17.954 -17.190 21.487 1.00 4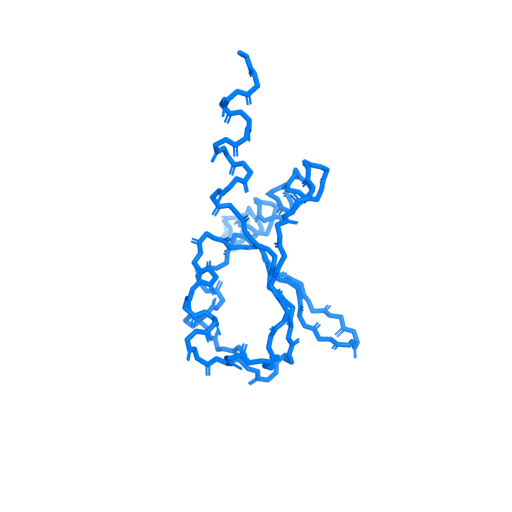1.22 87 ILE A O 1
#

pLDDT: mean 88.43, std 14.98, range [41.22, 98.12]

Organism: Staphylococcus saprophyticus (NCBI:txid29385)

Secondary structure (DSSP, 8-state):
--HHHHHHHTT-EEEEE-GGG--HHHHHTEEEEEEETTEEEEEES-HHHHHHHHTTSSEEEPPPHHHHHHHHHHHHHHHHHHHTT--

Mean predicted aligned error: 5.75 Å

Radius of gyration: 13.82 Å; Cα contacts (8 Å, |Δi|>4): 107; chains: 1; bounding box: 33×28×42 Å

Sequence (87 aa):
MNHFLDDILNQYQIVKGDPNQLDNELIDLTHYIEYNHTGFTALTTHANVFKELFGSDVAITNPTIEELMVYLEKGQRKHKQYSDGII

Foldseek 3Di:
DVPVVVVVLVQKKKKWAAAVLDDPVNVVQFLAWDADPRHIITIGSPVVVVCVSQPPRMDIDGDDPVRVVVRNVVSVVVVVVVVVPPD

Solvent-accessible surface area (backbone atoms only — not comparable to full-atom values): 4999 Å² total; per-residue (Å²): 128,64,63,68,58,52,59,53,46,72,49,39,31,34,40,35,34,58,60,86,78,60,53,74,73,61,53,69,53,37,60,25,76,50,78,58,99,87,23,32,45,30,36,21,73,51,55,65,60,55,41,72,77,44,50,83,66,40,50,76,44,73,53,53,72,67,55,46,52,53,40,52,54,53,22,53,56,56,56,49,57,65,68,70,62,80,124